Protein AF-A0A6B3HPH3-F1 (afdb_monomer)

Nearest PDB structures (foldseek):
  2z0r-assembly7_B  TM=5.970E-01  e=8.197E-01  Thermus thermophilus HB8

Secondary structure (DSSP, 8-state):
--TT-----EEETTEEEEEE-S-HHHHHHHH-TTS------HHHHHHHS-TT-EEEESTTSS--EEE-GGG-

Foldseek 3Di:
DCPPPPADWDDDPNAIEGEDEPDPVLVCVVPNDPDDDDDDDPVVVLVPDDLRYWYFYSPPDPDTDTQGSVND

Structure (mmCIF, N/CA/C/O backbone):
data_AF-A0A6B3HPH3-F1
#
_entry.id   AF-A0A6B3HPH3-F1
#
loop_
_atom_site.group_PDB
_atom_site.id
_atom_site.type_symbol
_atom_site.label_atom_id
_atom_site.label_alt_id
_atom_site.label_comp_id
_atom_site.label_asym_id
_atom_site.label_entity_id
_atom_site.label_seq_id
_atom_site.pdbx_PDB_ins_code
_atom_site.Cartn_x
_atom_site.Cartn_y
_atom_site.Cartn_z
_atom_site.occupancy
_atom_site.B_iso_or_equiv
_atom_site.auth_seq_id
_atom_site.auth_comp_id
_atom_site.auth_asym_id
_atom_site.auth_atom_id
_atom_site.pdbx_PDB_model_num
ATOM 1 N N . ALA A 1 1 ? -6.120 16.371 0.441 1.00 48.03 1 ALA A N 1
ATOM 2 C CA . ALA A 1 1 ? -6.523 14.962 0.602 1.00 48.03 1 ALA A CA 1
ATOM 3 C C . ALA A 1 1 ? -7.034 14.498 -0.751 1.00 48.03 1 ALA A C 1
ATOM 5 O O . ALA A 1 1 ? -7.871 15.196 -1.311 1.00 48.03 1 ALA A O 1
ATOM 6 N N . SER A 1 2 ? -6.460 13.441 -1.328 1.00 47.59 2 SER A N 1
ATOM 7 C CA . SER A 1 2 ? -6.882 12.946 -2.644 1.00 47.59 2 SER A CA 1
ATOM 8 C C . SER A 1 2 ? -8.157 12.131 -2.455 1.00 47.59 2 SER A C 1
ATOM 10 O O . SER A 1 2 ? -8.084 10.957 -2.118 1.00 47.59 2 SER A O 1
ATOM 12 N N . ALA A 1 3 ? -9.314 12.785 -2.561 1.00 50.41 3 ALA A N 1
ATOM 13 C CA . ALA A 1 3 ? -10.616 12.158 -2.329 1.00 50.41 3 ALA A CA 1
ATOM 14 C C . ALA A 1 3 ? -11.011 11.149 -3.427 1.00 50.41 3 ALA A C 1
ATOM 16 O O . ALA A 1 3 ? -11.872 10.317 -3.182 1.00 50.41 3 ALA A O 1
ATOM 17 N N . ASP A 1 4 ? -10.329 11.169 -4.577 1.00 52.91 4 ASP A N 1
ATOM 18 C CA . ASP A 1 4 ? -10.619 10.317 -5.738 1.00 52.91 4 ASP A CA 1
ATOM 19 C C . ASP A 1 4 ? -9.370 9.561 -6.221 1.00 52.91 4 ASP A C 1
ATOM 21 O O . ASP A 1 4 ? -9.097 9.478 -7.418 1.00 52.91 4 ASP A O 1
ATOM 25 N N . LEU A 1 5 ? -8.541 9.057 -5.300 1.00 55.12 5 LEU A N 1
ATOM 26 C CA . LEU A 1 5 ? -7.518 8.087 -5.691 1.00 55.12 5 LEU A CA 1
ATOM 27 C C . LEU A 1 5 ? -8.167 6.700 -5.664 1.00 55.12 5 LEU A C 1
ATOM 29 O O . LEU A 1 5 ? -8.269 6.085 -4.605 1.00 55.12 5 LEU A O 1
ATOM 33 N N . ASP A 1 6 ? -8.651 6.251 -6.824 1.00 70.94 6 ASP A N 1
ATOM 34 C CA . ASP A 1 6 ? -9.122 4.878 -7.039 1.00 70.94 6 ASP A CA 1
ATOM 35 C C . ASP A 1 6 ? -7.914 3.935 -6.964 1.00 70.94 6 ASP A C 1
ATOM 37 O O . ASP A 1 6 ? -7.240 3.641 -7.954 1.00 70.94 6 ASP A O 1
ATOM 41 N N . LEU A 1 7 ? -7.538 3.595 -5.732 1.00 76.19 7 LEU A N 1
ATOM 42 C CA . LEU A 1 7 ? -6.416 2.723 -5.442 1.00 76.19 7 LEU A CA 1
ATOM 43 C C . LEU A 1 7 ? -6.897 1.273 -5.431 1.00 76.19 7 LEU A C 1
ATOM 45 O O . LEU A 1 7 ? -7.914 0.974 -4.799 1.00 76.19 7 LEU A O 1
ATOM 49 N N . PRO A 1 8 ? -6.146 0.346 -6.049 1.00 82.94 8 PRO A N 1
ATOM 50 C CA . PRO A 1 8 ? -6.438 -1.068 -5.895 1.00 82.94 8 PRO A CA 1
ATOM 51 C C . PRO A 1 8 ? -6.363 -1.462 -4.420 1.00 82.94 8 PRO A C 1
ATOM 53 O O . PRO A 1 8 ? -5.430 -1.081 -3.715 1.00 82.94 8 PRO A O 1
ATOM 56 N N . MET A 1 9 ? -7.334 -2.255 -3.969 1.00 87.06 9 MET A N 1
ATOM 57 C CA . MET A 1 9 ? -7.401 -2.750 -2.597 1.00 87.06 9 MET A CA 1
ATOM 58 C C . MET A 1 9 ? -7.218 -4.266 -2.569 1.00 87.06 9 MET A C 1
ATOM 60 O O . MET A 1 9 ? -7.827 -4.993 -3.354 1.00 87.06 9 MET A O 1
ATOM 64 N N . MET A 1 10 ? -6.386 -4.732 -1.642 1.00 86.94 10 MET A N 1
ATOM 65 C CA . MET A 1 10 ? -6.201 -6.138 -1.299 1.00 86.94 10 MET A CA 1
ATOM 66 C C . MET A 1 10 ? -6.763 -6.406 0.098 1.00 86.94 10 MET A C 1
ATOM 68 O O . MET A 1 10 ? -6.579 -5.592 1.002 1.00 86.94 10 MET A O 1
ATOM 72 N N . ASP A 1 11 ? -7.414 -7.554 0.272 1.00 87.62 11 ASP A N 1
ATOM 73 C CA . ASP A 1 11 ? -7.784 -8.071 1.591 1.00 87.62 11 ASP A CA 1
ATOM 74 C C . ASP A 1 11 ? -6.697 -9.034 2.081 1.00 87.62 11 ASP A C 1
ATOM 76 O O . ASP A 1 11 ? -6.306 -9.957 1.360 1.00 87.62 11 ASP A O 1
ATOM 80 N N . ILE A 1 12 ? -6.183 -8.786 3.284 1.00 84.88 12 ILE A N 1
ATOM 81 C CA . ILE A 1 12 ? -5.233 -9.659 3.976 1.00 84.88 12 ILE A CA 1
ATOM 82 C C . ILE A 1 12 ? -5.758 -9.836 5.399 1.00 84.88 12 ILE A C 1
ATOM 84 O O . ILE A 1 12 ? -5.831 -8.869 6.155 1.00 84.88 12 ILE A O 1
ATOM 88 N N . ASP A 1 13 ? -6.146 -11.064 5.746 1.00 86.56 13 ASP A N 1
ATOM 89 C CA . ASP A 1 13 ? -6.724 -11.425 7.047 1.00 86.56 13 ASP A CA 1
ATOM 90 C C . ASP A 1 13 ? -7.919 -10.539 7.469 1.00 86.56 13 ASP A C 1
ATOM 92 O O . ASP A 1 13 ? -8.098 -10.228 8.648 1.00 86.56 13 ASP A O 1
ATOM 96 N N . GLY A 1 14 ? -8.754 -10.118 6.508 1.00 85.56 14 GLY A N 1
ATOM 97 C CA . GLY A 1 14 ? -9.919 -9.261 6.757 1.00 85.56 14 GLY A CA 1
ATOM 98 C C . GLY A 1 14 ? -9.591 -7.779 6.964 1.00 85.56 14 GLY A C 1
ATOM 99 O O . GLY A 1 14 ? -10.470 -7.005 7.355 1.00 85.56 14 GLY A O 1
ATOM 100 N N . ALA A 1 15 ? -8.340 -7.374 6.736 1.00 85.75 15 ALA A N 1
ATOM 101 C CA . ALA A 1 15 ? -7.909 -5.985 6.737 1.00 85.75 15 ALA A CA 1
ATOM 102 C C . ALA A 1 15 ? -7.558 -5.520 5.320 1.00 85.75 15 ALA A C 1
ATOM 104 O O . ALA A 1 15 ? -7.049 -6.271 4.489 1.00 85.75 15 ALA A O 1
ATOM 105 N N . ALA A 1 16 ? -7.832 -4.245 5.054 1.00 88.62 16 ALA A N 1
ATOM 106 C CA . ALA A 1 16 ? -7.693 -3.665 3.732 1.00 88.62 16 ALA A CA 1
ATOM 107 C C . ALA A 1 16 ? -6.312 -3.013 3.558 1.00 88.62 16 ALA A C 1
ATOM 109 O O . ALA A 1 16 ? -5.897 -2.181 4.372 1.00 88.62 16 ALA A O 1
ATOM 110 N N . TYR A 1 17 ? -5.619 -3.361 2.476 1.00 88.12 17 TYR A N 1
ATOM 111 C CA . TYR A 1 17 ? -4.277 -2.878 2.163 1.00 88.12 17 TYR A CA 1
ATOM 112 C C . TYR A 1 17 ? -4.193 -2.346 0.738 1.00 88.12 17 TYR A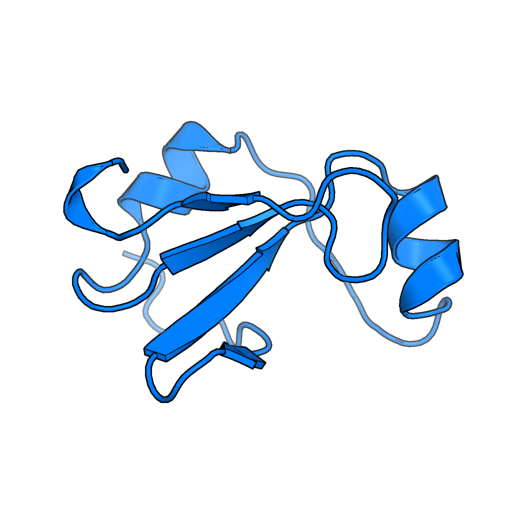 C 1
ATOM 114 O O 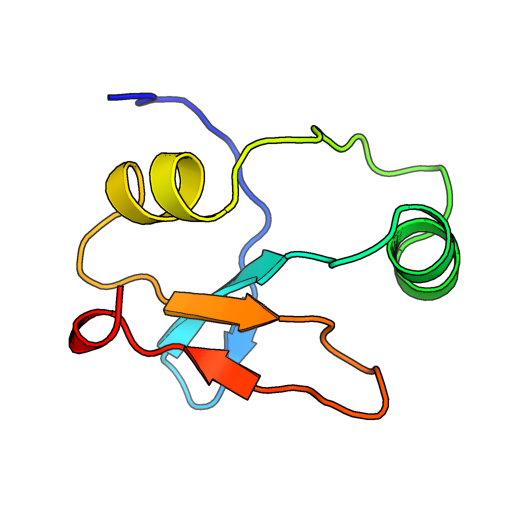. TYR A 1 17 ? -4.741 -2.945 -0.187 1.00 88.12 17 TYR A O 1
ATOM 122 N N . VAL A 1 18 ? -3.426 -1.273 0.545 1.00 90.00 18 VAL A N 1
ATOM 123 C CA . VAL A 1 18 ? -3.014 -0.854 -0.800 1.00 90.00 18 VAL A CA 1
ATOM 124 C C . VAL A 1 18 ? -1.690 -1.540 -1.149 1.00 90.00 18 VAL A C 1
ATOM 126 O O . VAL A 1 18 ? -0.738 -1.446 -0.362 1.00 90.00 18 VAL A O 1
ATOM 129 N N . PRO A 1 19 ? -1.587 -2.225 -2.302 1.00 89.56 19 PRO A N 1
ATOM 130 C CA . PRO A 1 19 ? -0.327 -2.779 -2.762 1.00 89.56 19 PRO A CA 1
ATOM 131 C C . PRO A 1 19 ? 0.618 -1.653 -3.194 1.00 89.56 19 PRO A C 1
ATOM 133 O O . PRO A 1 19 ? 0.283 -0.827 -4.042 1.00 89.56 19 PRO A O 1
ATOM 136 N N . VAL A 1 20 ? 1.824 -1.637 -2.630 1.00 89.81 20 VAL A N 1
ATOM 137 C CA . VAL A 1 20 ? 2.893 -0.701 -3.000 1.00 89.81 20 VAL A CA 1
ATOM 138 C C . VAL A 1 20 ? 4.125 -1.496 -3.384 1.00 89.81 20 VAL A C 1
ATOM 140 O O . VAL A 1 20 ? 4.546 -2.398 -2.665 1.00 89.81 20 VAL A O 1
ATOM 143 N N . PHE A 1 21 ? 4.733 -1.135 -4.507 1.00 88.94 21 PHE A N 1
ATOM 144 C CA . PHE A 1 21 ? 5.942 -1.784 -4.989 1.00 88.94 21 PHE A CA 1
ATOM 145 C C . PHE A 1 21 ? 7.136 -0.854 -4.829 1.00 88.94 21 PHE A C 1
ATOM 147 O O . PHE A 1 21 ? 7.061 0.331 -5.150 1.00 88.94 21 PHE A O 1
ATOM 154 N N . SER A 1 22 ? 8.259 -1.391 -4.357 1.00 86.62 22 SER A N 1
ATOM 155 C CA . SER A 1 22 ? 9.502 -0.622 -4.224 1.00 86.62 22 SER A CA 1
ATOM 156 C C . SER A 1 22 ? 10.256 -0.473 -5.549 1.00 86.62 22 SER A C 1
ATOM 158 O O . SER A 1 22 ? 11.269 0.220 -5.598 1.00 86.62 22 SER A O 1
ATOM 160 N N . SER A 1 23 ? 9.809 -1.148 -6.614 1.00 87.94 23 SER A N 1
ATOM 161 C CA . SER A 1 23 ? 10.381 -1.027 -7.956 1.00 87.94 23 SER A CA 1
ATOM 162 C C . SER A 1 23 ? 9.333 -1.237 -9.049 1.00 87.94 23 SER A C 1
ATOM 164 O O . SER A 1 23 ? 8.449 -2.087 -8.927 1.00 87.94 23 SER A O 1
ATOM 166 N N . GLU A 1 24 ? 9.481 -0.508 -10.156 1.00 89.44 24 GLU A N 1
ATOM 167 C CA . GLU A 1 24 ? 8.624 -0.655 -11.339 1.00 89.44 24 GLU A CA 1
ATOM 168 C C . GLU A 1 24 ? 8.760 -2.046 -11.969 1.00 89.44 24 GLU A C 1
ATOM 170 O O . GLU A 1 24 ? 7.767 -2.659 -12.344 1.00 89.44 24 GLU A O 1
ATOM 175 N N . GLY A 1 25 ? 9.980 -2.592 -12.036 1.00 88.88 25 GLY A N 1
ATOM 176 C CA . GLY A 1 25 ? 10.213 -3.930 -12.586 1.00 88.88 25 GLY A CA 1
ATOM 177 C C . GLY A 1 25 ? 9.466 -5.023 -11.817 1.00 88.88 25 GLY A C 1
ATOM 178 O O . GLY A 1 25 ? 8.899 -5.931 -12.426 1.00 88.88 25 GLY A O 1
ATOM 179 N N . GLN A 1 26 ? 9.402 -4.915 -10.486 1.00 86.50 26 GLN A N 1
ATOM 180 C CA . GLN A 1 26 ? 8.623 -5.842 -9.667 1.00 86.50 26 GLN A CA 1
ATOM 181 C C . GLN A 1 26 ? 7.115 -5.636 -9.838 1.00 86.50 26 GLN A C 1
ATOM 183 O O . GLN A 1 26 ? 6.394 -6.628 -9.944 1.00 86.50 26 GLN A O 1
ATOM 188 N N . PHE A 1 27 ? 6.647 -4.383 -9.927 1.00 89.00 27 PHE A N 1
ATOM 189 C CA . PHE A 1 27 ? 5.249 -4.082 -10.259 1.00 89.00 27 PHE A CA 1
ATOM 190 C C . PHE A 1 27 ? 4.851 -4.733 -11.590 1.00 89.00 27 PHE A C 1
ATOM 192 O O . PHE A 1 27 ? 3.909 -5.519 -11.632 1.00 89.00 27 PHE A O 1
ATOM 199 N N . LEU A 1 28 ? 5.620 -4.498 -12.656 1.00 89.25 28 LEU A N 1
ATOM 200 C CA . LEU A 1 28 ? 5.354 -5.050 -13.987 1.00 89.25 28 LEU A CA 1
ATOM 201 C C . LEU A 1 28 ? 5.457 -6.580 -14.027 1.00 89.25 28 LEU A C 1
ATOM 203 O O . LEU A 1 28 ? 4.735 -7.210 -14.792 1.00 89.25 28 LEU A O 1
ATOM 207 N N . SER A 1 29 ? 6.311 -7.191 -13.203 1.00 86.94 29 SER A N 1
ATOM 208 C CA . SER A 1 29 ? 6.408 -8.657 -13.120 1.00 86.94 29 SER A CA 1
ATOM 209 C C . SER A 1 29 ? 5.210 -9.291 -12.408 1.00 86.94 29 SER A C 1
ATOM 211 O O . SER A 1 29 ? 4.841 -10.417 -12.726 1.00 86.94 29 SER A O 1
ATOM 213 N N . CYS A 1 30 ? 4.617 -8.590 -11.437 1.00 84.69 30 CYS A N 1
ATOM 214 C CA . CYS A 1 30 ? 3.492 -9.090 -10.646 1.00 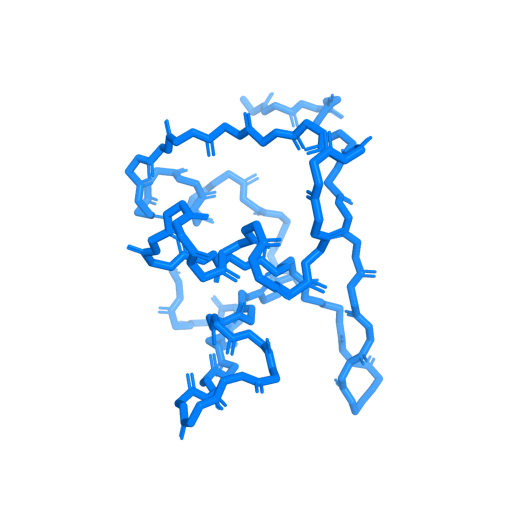84.69 30 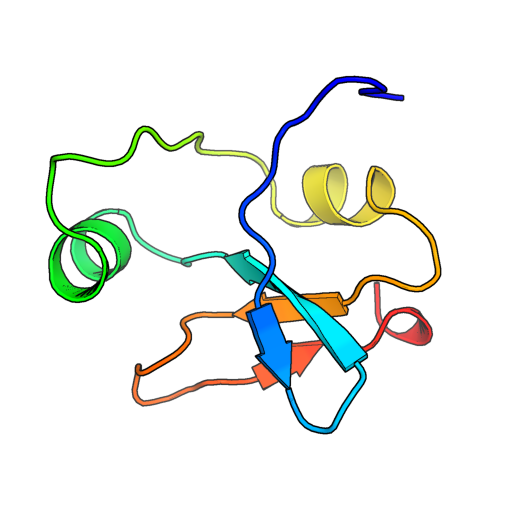CYS A CA 1
ATOM 215 C C . CYS A 1 30 ? 2.139 -8.776 -11.299 1.00 84.69 30 CYS A C 1
ATOM 217 O O . CYS A 1 30 ? 1.281 -9.649 -11.399 1.00 84.69 30 CYS A O 1
ATOM 219 N N . VAL A 1 31 ? 1.965 -7.536 -11.756 1.00 84.19 31 VAL A N 1
ATOM 220 C CA . VAL A 1 31 ? 0.696 -6.995 -12.258 1.00 84.19 31 VAL A CA 1
ATOM 221 C C . VAL A 1 31 ? 0.663 -6.958 -13.788 1.00 84.19 31 VAL A C 1
ATOM 223 O O . VAL A 1 31 ? -0.407 -7.026 -14.373 1.00 84.19 31 VAL A O 1
ATOM 226 N N . GLY A 1 32 ? 1.806 -6.911 -14.476 1.00 83.25 32 GLY A N 1
ATOM 227 C CA . GLY A 1 32 ? 1.859 -6.733 -15.932 1.00 83.25 32 GLY A CA 1
ATOM 228 C C . GLY A 1 32 ? 1.687 -5.273 -16.372 1.00 83.25 32 GLY A C 1
ATOM 229 O O . GLY A 1 32 ? 1.565 -4.360 -15.563 1.00 83.25 32 GLY A O 1
ATOM 230 N N . SER A 1 33 ? 1.681 -5.031 -17.687 1.00 83.06 33 SER A N 1
ATOM 231 C CA . SER A 1 33 ? 1.676 -3.675 -18.271 1.00 83.06 33 SER A CA 1
ATOM 232 C C . SER A 1 33 ? 0.286 -3.061 -18.478 1.00 83.06 33 SER A C 1
ATOM 234 O O . SER A 1 33 ? 0.170 -2.012 -19.107 1.00 83.06 33 SER A O 1
ATOM 236 N N . HIS A 1 34 ? -0.777 -3.731 -18.034 1.00 82.00 34 HIS A N 1
ATOM 237 C CA . HIS A 1 34 ? -2.161 -3.316 -18.290 1.00 82.00 34 HIS A CA 1
ATOM 238 C C . HIS A 1 34 ? -2.747 -2.433 -17.182 1.00 82.00 34 HIS A C 1
ATOM 240 O O . HIS A 1 34 ? -3.820 -1.864 -17.365 1.00 82.00 34 HIS A O 1
ATOM 246 N N . MET A 1 35 ? -2.052 -2.306 -16.049 1.00 81.62 35 MET A N 1
ATOM 247 C CA . MET A 1 35 ? -2.467 -1.467 -14.932 1.00 81.62 35 MET A CA 1
ATOM 248 C C . MET A 1 35 ? -1.576 -0.230 -14.847 1.00 81.62 35 MET A C 1
ATOM 250 O O . MET 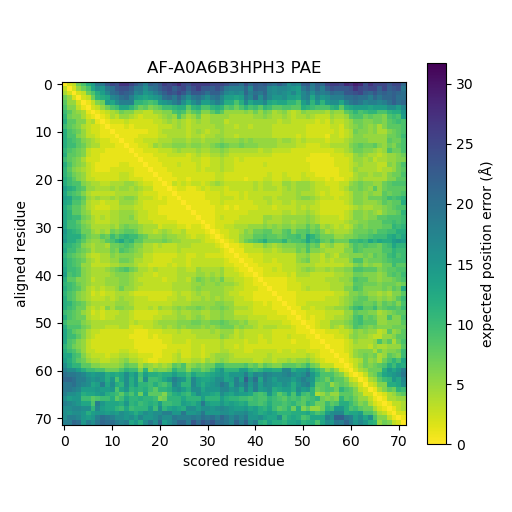A 1 35 ? -0.350 -0.331 -14.795 1.00 81.62 35 MET A O 1
ATOM 254 N N . SER A 1 36 ? -2.196 0.948 -14.841 1.00 82.75 36 SER A N 1
ATOM 255 C CA . SER A 1 36 ? -1.485 2.204 -14.614 1.00 82.75 36 SER A CA 1
ATOM 256 C C . SER A 1 36 ? -0.945 2.271 -13.186 1.00 82.75 36 SER A C 1
ATOM 258 O O . SER A 1 36 ? -1.560 1.757 -12.254 1.00 82.75 36 SER A O 1
ATOM 260 N N . PHE A 1 37 ? 0.193 2.940 -13.010 1.00 84.62 37 PHE A N 1
ATOM 261 C CA . PHE A 1 37 ? 0.803 3.172 -11.704 1.00 84.62 37 PHE A CA 1
ATOM 262 C C . PHE A 1 37 ? 1.339 4.601 -11.602 1.00 84.62 37 PHE A C 1
ATOM 264 O O . PHE A 1 37 ? 1.538 5.282 -12.609 1.00 84.62 37 PHE A O 1
ATOM 271 N N . ALA A 1 38 ? 1.588 5.043 -10.371 1.00 86.06 38 ALA A N 1
ATOM 272 C CA . ALA A 1 38 ? 2.257 6.301 -10.073 1.00 86.06 38 ALA A CA 1
ATOM 273 C C . ALA A 1 38 ? 3.440 6.048 -9.133 1.00 86.06 38 ALA A C 1
ATOM 275 O O . ALA A 1 38 ? 3.334 5.262 -8.191 1.00 86.06 38 ALA A O 1
ATOM 276 N N . VAL A 1 39 ? 4.556 6.738 -9.372 1.00 86.44 39 VAL A N 1
ATOM 277 C CA . VAL A 1 39 ? 5.709 6.745 -8.464 1.00 86.44 39 VAL A CA 1
ATOM 278 C C . VAL A 1 39 ? 5.585 7.954 -7.547 1.00 86.44 39 VAL A C 1
ATOM 280 O O . VAL A 1 39 ? 5.548 9.093 -8.011 1.00 86.4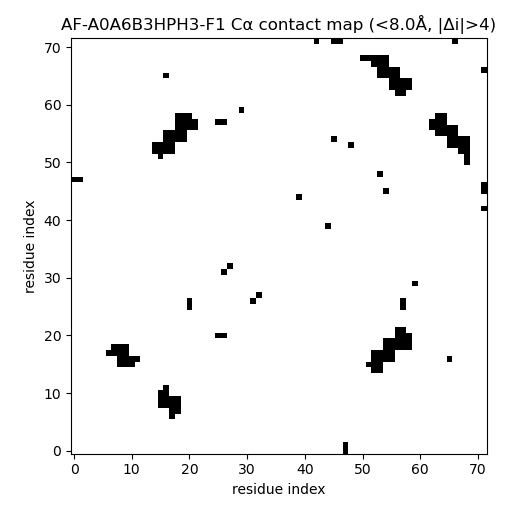4 39 VAL A O 1
ATOM 283 N N . ALA A 1 40 ? 5.520 7.709 -6.241 1.00 85.12 40 ALA A N 1
ATOM 284 C CA . ALA A 1 40 ? 5.397 8.748 -5.226 1.00 85.12 40 ALA A CA 1
ATOM 285 C C . ALA A 1 40 ? 6.313 8.451 -4.027 1.00 85.12 40 ALA A C 1
ATOM 287 O O . ALA A 1 40 ? 6.605 7.283 -3.753 1.00 85.12 40 ALA A O 1
ATOM 288 N N . PRO A 1 41 ? 6.751 9.475 -3.271 1.00 86.31 41 PRO A N 1
ATOM 289 C CA . PRO A 1 41 ? 7.424 9.256 -1.998 1.00 86.31 41 PRO A CA 1
ATOM 290 C C . PRO A 1 41 ? 6.521 8.462 -1.048 1.00 86.31 41 PRO A C 1
ATOM 292 O O . PRO A 1 41 ? 5.408 8.888 -0.735 1.00 86.31 41 PRO A O 1
ATOM 295 N N . ALA A 1 42 ? 7.013 7.323 -0.552 1.00 82.12 42 ALA A N 1
ATOM 296 C CA . ALA A 1 42 ? 6.212 6.399 0.255 1.00 82.12 42 ALA A CA 1
ATOM 297 C C . ALA A 1 42 ? 5.576 7.074 1.480 1.00 82.12 42 ALA A C 1
ATOM 299 O O . ALA A 1 42 ? 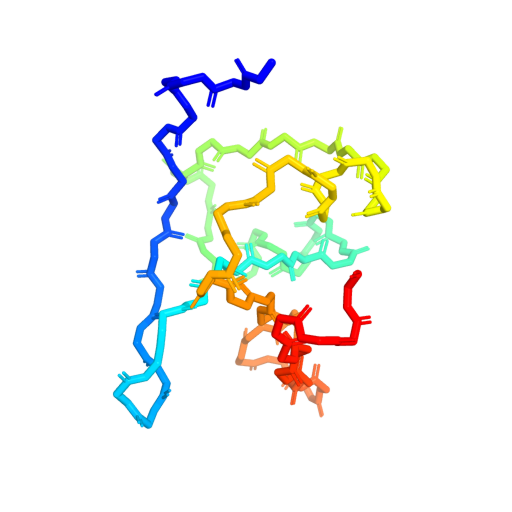4.421 6.812 1.791 1.00 82.12 42 ALA A O 1
ATOM 300 N N . ARG A 1 43 ? 6.303 7.991 2.133 1.00 81.19 43 ARG A N 1
ATOM 301 C CA . ARG A 1 43 ? 5.822 8.732 3.308 1.00 81.19 43 ARG A CA 1
ATOM 302 C C . ARG A 1 43 ? 4.641 9.650 2.995 1.00 81.19 43 ARG A C 1
ATOM 304 O O . ARG A 1 43 ? 3.732 9.783 3.809 1.00 81.19 43 ARG A O 1
ATOM 311 N N . ASP A 1 44 ? 4.666 10.304 1.841 1.00 84.94 44 ASP A N 1
ATOM 312 C CA . ASP A 1 44 ? 3.604 11.234 1.458 1.00 84.94 44 ASP A CA 1
ATOM 313 C C . ASP A 1 44 ? 2.346 10.467 1.054 1.00 84.94 44 ASP A C 1
ATOM 315 O O . ASP A 1 44 ? 1.241 10.856 1.434 1.00 84.94 44 ASP A O 1
ATOM 319 N N . PHE A 1 45 ? 2.529 9.334 0.370 1.00 84.25 45 PHE A N 1
ATOM 320 C CA . PHE A 1 45 ? 1.458 8.391 0.065 1.00 84.25 45 PHE A CA 1
ATOM 321 C C . PHE A 1 45 ? 0.784 7.873 1.343 1.00 84.25 45 PHE A C 1
ATOM 323 O O . PHE A 1 45 ? -0.423 8.020 1.515 1.00 84.25 45 PHE A O 1
ATOM 330 N N . ALA A 1 46 ? 1.588 7.367 2.277 1.00 84.44 46 ALA A N 1
ATOM 331 C CA . ALA A 1 46 ? 1.179 6.896 3.594 1.00 84.44 46 ALA A CA 1
ATOM 332 C C . ALA A 1 46 ? 0.285 7.895 4.351 1.00 84.44 46 ALA A C 1
ATOM 334 O O . ALA A 1 46 ? -0.796 7.544 4.817 1.00 84.44 46 ALA A O 1
ATOM 335 N N . ARG A 1 47 ? 0.692 9.170 4.402 1.00 83.00 47 ARG A N 1
ATOM 336 C CA . ARG A 1 47 ? -0.072 10.246 5.062 1.00 83.00 47 ARG A CA 1
ATOM 337 C C . ARG A 1 47 ? -1.425 10.544 4.416 1.00 83.00 47 ARG A C 1
ATOM 339 O O . ARG A 1 47 ? -2.253 11.207 5.040 1.00 83.00 47 ARG A O 1
ATOM 346 N N . GLY A 1 48 ? -1.611 10.161 3.156 1.00 83.12 48 GLY A N 1
ATOM 347 C CA . GLY A 1 48 ? -2.847 10.370 2.411 1.00 83.12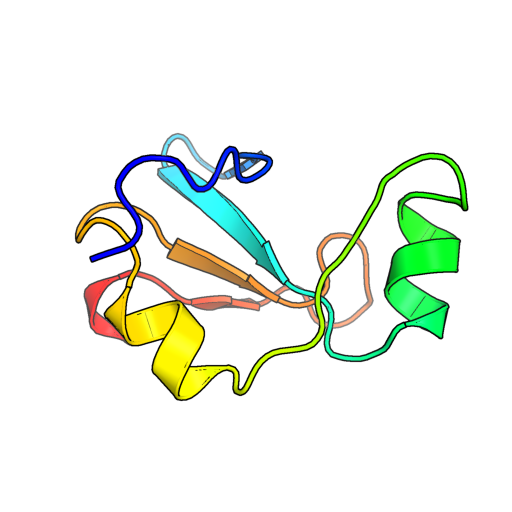 48 GLY A CA 1
ATOM 348 C C . GLY A 1 48 ? -3.874 9.252 2.582 1.00 83.12 48 GLY A C 1
ATOM 349 O O . GLY A 1 48 ? -5.017 9.446 2.169 1.00 83.12 48 GLY A O 1
ATOM 350 N N . LEU A 1 49 ? -3.487 8.110 3.161 1.00 84.62 49 LEU A N 1
ATOM 351 C CA . LEU A 1 49 ? -4.359 6.946 3.287 1.00 84.62 49 LEU A CA 1
ATOM 352 C C . LEU A 1 49 ? -5.430 7.131 4.371 1.00 84.62 49 LEU A C 1
ATOM 354 O O . LEU A 1 49 ? -5.189 7.791 5.387 1.00 84.62 49 LEU A O 1
ATOM 358 N N . PRO A 1 50 ? -6.614 6.513 4.200 1.00 84.44 50 PRO A N 1
ATOM 359 C CA . PRO A 1 50 ? -7.571 6.387 5.287 1.00 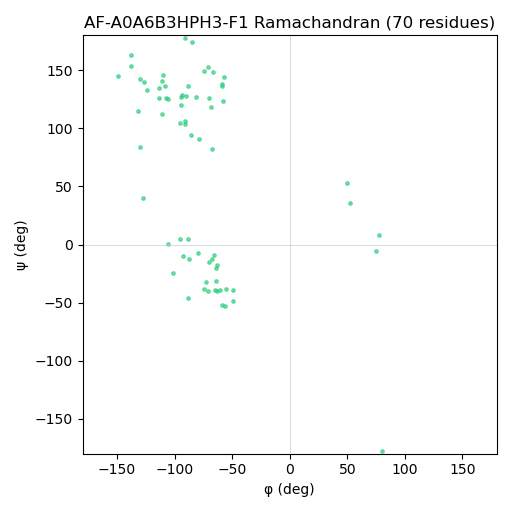84.44 50 PRO A CA 1
ATOM 360 C C . PRO A 1 50 ? -6.940 5.665 6.494 1.00 84.44 50 PRO A C 1
ATOM 362 O O . PRO A 1 50 ? -6.200 4.701 6.309 1.00 84.44 50 PRO A O 1
ATOM 365 N N . PRO A 1 51 ? -7.287 6.044 7.737 1.00 80.50 51 PRO A N 1
ATOM 366 C CA . PRO A 1 51 ? -6.622 5.561 8.957 1.00 80.50 51 PRO A CA 1
ATOM 367 C C . PRO A 1 51 ? -6.799 4.062 9.252 1.00 80.50 51 PRO A C 1
ATOM 369 O O . PRO A 1 51 ? -6.183 3.540 10.172 1.00 80.50 51 PRO A O 1
ATOM 372 N N . GLN A 1 52 ? -7.661 3.371 8.511 1.00 82.56 52 GLN A N 1
ATOM 373 C CA . GLN A 1 52 ? -7.939 1.936 8.644 1.00 82.56 52 GLN A CA 1
ATOM 374 C C . GLN A 1 52 ? -7.325 1.098 7.514 1.00 82.56 52 GLN A C 1
ATOM 376 O O . GLN A 1 52 ? -7.518 -0.114 7.481 1.00 82.56 52 GLN A O 1
ATOM 381 N N . VAL A 1 53 ? -6.620 1.741 6.580 1.00 85.06 53 VAL A N 1
ATOM 382 C CA . VAL A 1 53 ? -6.021 1.101 5.408 1.00 85.06 53 VAL A CA 1
ATOM 383 C C . VAL A 1 53 ? -4.515 0.992 5.612 1.00 85.06 53 VAL A C 1
ATOM 385 O O . VAL A 1 53 ? -3.847 1.986 5.895 1.00 85.06 53 VAL A O 1
ATOM 388 N N . GLY A 1 54 ? -3.986 -0.224 5.492 1.00 87.00 54 GLY A N 1
ATOM 389 C CA . GLY A 1 54 ? -2.551 -0.491 5.576 1.00 87.00 54 GLY A CA 1
ATOM 390 C C . GLY A 1 54 ? -1.851 -0.439 4.216 1.00 87.00 54 GLY A C 1
ATOM 391 O O . GLY A 1 54 ? -2.478 -0.282 3.166 1.00 87.00 54 GLY A O 1
ATOM 392 N N . ILE A 1 55 ? -0.531 -0.635 4.227 1.00 89.06 55 ILE A N 1
ATOM 393 C CA . ILE A 1 55 ? 0.274 -0.796 3.007 1.00 89.06 55 ILE A CA 1
ATOM 394 C C . ILE A 1 55 ? 0.827 -2.218 2.953 1.00 89.06 55 ILE A C 1
ATOM 396 O O . ILE A 1 55 ? 1.489 -2.663 3.890 1.00 89.06 55 ILE A O 1
ATOM 400 N N . ALA A 1 56 ? 0.578 -2.925 1.853 1.00 89.19 56 ALA A N 1
ATOM 401 C CA . ALA A 1 56 ? 1.236 -4.191 1.559 1.00 89.19 56 ALA A CA 1
ATOM 402 C C . ALA A 1 56 ? 2.431 -3.905 0.647 1.00 89.19 56 ALA A C 1
ATOM 404 O O . ALA A 1 56 ? 2.257 -3.604 -0.535 1.00 89.19 56 ALA A O 1
ATOM 405 N N . VAL A 1 57 ? 3.646 -3.954 1.194 1.00 88.31 57 VAL A N 1
ATOM 406 C CA . VAL A 1 57 ? 4.857 -3.705 0.404 1.00 88.31 57 VAL A CA 1
ATOM 407 C C . VAL A 1 57 ? 5.243 -4.974 -0.347 1.00 88.31 57 VAL A C 1
ATOM 409 O O . VAL A 1 57 ? 5.412 -6.019 0.277 1.00 88.31 57 VAL A O 1
ATOM 412 N N . ASN A 1 58 ? 5.417 -4.869 -1.666 1.00 89.50 58 ASN A N 1
ATOM 413 C CA . ASN A 1 58 ? 5.856 -5.946 -2.555 1.00 89.50 58 ASN A CA 1
ATOM 414 C C . ASN A 1 58 ? 5.062 -7.260 -2.384 1.00 89.50 58 ASN A C 1
ATOM 416 O O . ASN A 1 58 ? 5.663 -8.322 -2.177 1.00 89.50 58 ASN A O 1
ATOM 420 N N . PRO A 1 59 ? 3.720 -7.215 -2.466 1.00 82.00 59 PRO A N 1
ATOM 421 C CA . PRO A 1 59 ? 2.886 -8.396 -2.282 1.00 82.00 59 PRO A CA 1
ATOM 422 C C . PRO A 1 59 ? 3.246 -9.477 -3.310 1.00 82.00 59 PRO A C 1
ATOM 424 O O . PRO A 1 59 ? 3.516 -9.185 -4.474 1.00 82.00 59 PRO A O 1
ATOM 427 N N . GLY A 1 60 ? 3.310 -10.733 -2.863 1.00 76.56 60 GLY A N 1
ATOM 428 C CA . GLY A 1 60 ? 3.753 -11.866 -3.687 1.00 76.56 60 GLY A CA 1
ATOM 429 C C . GLY A 1 60 ? 5.269 -11.944 -3.934 1.00 76.56 60 GLY A C 1
ATOM 430 O O . GLY A 1 60 ? 5.737 -12.925 -4.507 1.00 76.56 60 GLY A O 1
ATOM 431 N N . GLY A 1 61 ? 6.051 -10.949 -3.497 1.00 69.38 61 GLY A N 1
ATOM 432 C CA . GLY A 1 61 ? 7.514 -10.990 -3.488 1.00 69.38 61 GLY A CA 1
ATOM 433 C C . GLY A 1 61 ? 8.092 -11.667 -2.239 1.00 69.38 61 GLY A C 1
ATOM 434 O O . GLY A 1 61 ? 7.380 -11.985 -1.293 1.00 69.38 61 GLY A O 1
ATOM 435 N N . ALA A 1 62 ? 9.418 -11.846 -2.205 1.00 57.22 62 ALA A N 1
ATOM 436 C CA . ALA A 1 62 ? 10.123 -12.501 -1.092 1.00 57.22 62 ALA A CA 1
ATOM 437 C C . ALA A 1 62 ? 10.017 -11.760 0.261 1.00 57.22 62 ALA A C 1
ATOM 439 O O . ALA A 1 62 ? 10.279 -12.351 1.305 1.00 57.22 62 ALA A O 1
ATOM 440 N N . VAL A 1 63 ? 9.645 -10.475 0.249 1.00 53.12 63 VAL A N 1
ATOM 441 C CA . VAL A 1 63 ? 9.450 -9.636 1.439 1.00 53.12 63 VAL A CA 1
ATOM 442 C C . VAL A 1 63 ? 8.092 -8.952 1.313 1.00 53.12 63 VAL A C 1
ATOM 444 O O . VAL A 1 63 ? 8.001 -7.834 0.816 1.00 53.12 63 VAL A O 1
ATOM 447 N N . GLY A 1 64 ? 7.037 -9.657 1.718 1.00 59.53 64 GLY A N 1
ATOM 448 C CA . GLY A 1 64 ? 5.713 -9.078 1.924 1.00 59.53 64 GLY A CA 1
ATOM 449 C C . GLY A 1 64 ? 5.595 -8.630 3.374 1.00 59.53 64 GLY A C 1
ATOM 450 O O . GLY A 1 64 ? 5.452 -9.473 4.255 1.00 59.53 64 GLY A O 1
ATOM 451 N N . ILE A 1 65 ? 5.699 -7.327 3.638 1.00 62.66 65 ILE A N 1
ATOM 452 C CA . ILE A 1 65 ? 5.497 -6.791 4.991 1.00 62.66 65 ILE A CA 1
ATOM 453 C C . ILE A 1 65 ? 4.203 -5.979 4.986 1.00 62.66 65 ILE A C 1
ATOM 455 O O . ILE A 1 65 ? 4.163 -4.927 4.339 1.00 62.66 65 ILE A O 1
ATOM 459 N N . PRO A 1 66 ? 3.146 -6.437 5.684 1.00 65.06 66 PRO A N 1
ATOM 460 C CA . PRO A 1 66 ? 2.016 -5.576 5.973 1.00 65.06 66 PRO A CA 1
ATOM 461 C C . PRO A 1 66 ? 2.487 -4.500 6.953 1.00 65.06 66 PRO A C 1
ATOM 463 O O . PRO A 1 66 ? 2.915 -4.802 8.067 1.00 65.06 66 PRO A O 1
ATOM 466 N N . LEU A 1 67 ? 2.425 -3.239 6.533 1.00 67.88 67 LEU A N 1
ATOM 467 C CA . LEU A 1 67 ? 2.605 -2.099 7.421 1.00 67.88 67 LEU A CA 1
ATOM 468 C C . LEU A 1 67 ? 1.215 -1.706 7.944 1.00 67.88 67 LEU A C 1
ATOM 470 O O . LEU A 1 67 ? 0.399 -1.201 7.163 1.00 67.88 67 LEU A O 1
ATOM 474 N N . PRO A 1 68 ? 0.889 -2.003 9.218 1.00 61.09 68 PRO A N 1
ATOM 475 C CA . PRO A 1 68 ? -0.426 -1.703 9.763 1.00 61.09 68 PRO A CA 1
ATOM 476 C C . PRO A 1 68 ? -0.588 -0.185 9.948 1.00 61.09 68 PRO A C 1
ATOM 478 O O . PRO A 1 68 ? 0.408 0.495 10.194 1.00 61.09 68 PRO A O 1
ATOM 481 N N . PRO A 1 69 ? -1.820 0.357 9.908 1.00 60.03 69 PRO A N 1
ATOM 482 C CA . PRO A 1 69 ? -2.062 1.798 10.000 1.00 60.03 69 PRO A CA 1
ATOM 483 C C . PRO A 1 69 ? -1.356 2.556 11.143 1.00 60.03 69 PRO A C 1
ATOM 485 O O . PRO A 1 69 ? -0.869 3.652 10.889 1.00 60.03 69 PRO A O 1
ATOM 488 N N . PRO A 1 70 ? -1.217 2.030 12.381 1.00 61.41 70 PRO A N 1
ATOM 489 C CA . PRO A 1 70 ? -0.478 2.737 13.434 1.00 61.41 70 PRO A CA 1
ATOM 490 C C . PRO A 1 70 ? 1.034 2.861 13.184 1.00 61.41 70 PRO A C 1
ATOM 492 O O . PRO A 1 70 ? 1.702 3.597 13.907 1.00 61.41 70 PRO A O 1
ATOM 495 N N . ALA A 1 71 ? 1.590 2.132 12.214 1.00 57.50 71 ALA A N 1
ATOM 496 C CA . ALA A 1 71 ? 3.007 2.175 11.859 1.00 57.50 71 ALA A CA 1
ATOM 497 C C . ALA A 1 71 ? 3.314 3.141 10.693 1.00 57.50 71 ALA A C 1
ATOM 499 O O . ALA A 1 71 ? 4.457 3.184 10.231 1.00 57.50 71 ALA A O 1
ATOM 500 N N . VAL A 1 72 ? 2.303 3.882 10.222 1.00 53.84 72 VAL A N 1
ATOM 501 C CA . VAL A 1 72 ? 2.346 4.796 9.072 1.00 53.84 72 VAL A CA 1
ATOM 502 C C . VAL A 1 72 ? 2.318 6.261 9.510 1.00 53.84 72 VAL A C 1
ATOM 504 O O . VAL A 1 72 ? 1.478 6.611 10.367 1.00 53.84 72 VAL A O 1
#

Sequence (72 aa):
ASADLDLPMMDIDGAAYVPVFSSEGQFLSCVGSHMSFAVAPARDFARGLPPQVGIAVNPGGAVGIPLPPPAV

Solvent-accessible surface area (backbone atoms only — not comparable to full-atom values): 4672 Å² total; per-residue (Å²): 126,75,88,79,67,89,67,69,74,42,79,56,97,90,41,46,23,37,74,41,59,95,42,68,71,58,41,41,72,75,70,37,91,86,61,88,82,82,90,71,63,66,71,63,55,50,73,59,49,60,82,79,42,24,40,26,34,32,70,93,48,100,62,59,51,77,43,52,39,92,80,99

pLDDT: mean 78.73, std 12.44, range [47.59, 90.0]

Mean predicted aligned error: 6.63 Å

Radius of gyration: 11.85 Å; Cα contacts (8 Å, |Δi|>4): 85; chains: 1; bounding box: 21×28×32 Å